Protein AF-A0A1D7Y0X2-F1 (afdb_monomer)

Radius of gyration: 13.05 Å; Cα contacts (8 Å, |Δi|>4): 88; chains: 1; bounding box: 31×30×33 Å

Solvent-accessible surface area (backbone atoms only — not comparable to full-atom values): 4547 Å² total; per-residue (Å²): 131,85,56,67,50,28,56,50,42,50,75,74,44,94,56,54,72,69,58,24,47,51,51,32,48,56,39,44,77,61,68,38,82,50,73,78,45,78,43,76,79,50,91,59,26,34,42,38,39,36,82,61,55,73,44,83,44,80,59,74,92,68,81,68,89,73,89,77,87,78,88,131

pLDDT: mean 88.68, std 12.49, range [44.91, 98.0]

Nearest PDB structures (foldseek):
  4tsz-assembly3_F  TM=4.302E-01  e=1.906E+00  Pseudomonas aeruginosa
  3kif-assembly1_C  TM=5.514E-01  e=4.740E+00  synthetic construct
  6ap4-assembly5_I  TM=5.013E-01  e=3.424E+00  Acinetobacter baumannii
  8f3d-assembly1_H  TM=3.828E-01  e=4.441E+00  Leishmania tarentolae

Sequence (72 aa):
MINSLFKLLLEATEIDDIQCRYVAFKLSENSVKTIISIERIETLKYTLKTNNGSYLVEATDLLLPISRVEKC

Foldseek 3Di:
DPQPQLVCCVVPAPADSVLSVVVSVVCVVLVFRDFPDWAAPDHQWIWTQTPRGIDIGHGDDDPPPDPDDDDD

Structure (mmCIF, N/CA/C/O backbone):
data_AF-A0A1D7Y0X2-F1
#
_entry.id   AF-A0A1D7Y0X2-F1
#
loop_
_atom_site.group_PDB
_atom_site.id
_atom_site.type_symbol
_atom_site.label_atom_id
_atom_site.label_alt_id
_atom_site.label_comp_id
_atom_site.label_asym_id
_atom_site.label_entity_id
_atom_site.label_seq_id
_atom_site.pdbx_PDB_ins_code
_atom_site.Cartn_x
_atom_site.Cartn_y
_atom_site.Cartn_z
_atom_site.occupancy
_atom_site.B_iso_or_equiv
_atom_site.auth_seq_id
_atom_sit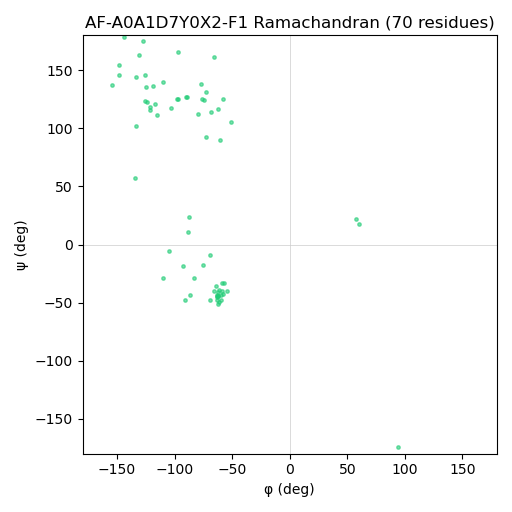e.auth_comp_id
_atom_site.auth_asym_id
_atom_site.auth_atom_id
_atom_site.pdbx_PDB_model_num
ATOM 1 N N . MET A 1 1 ? 11.548 -10.766 -10.539 1.00 44.91 1 MET A N 1
ATOM 2 C CA . MET A 1 1 ? 12.079 -10.117 -9.323 1.00 44.91 1 MET A CA 1
ATOM 3 C C . MET A 1 1 ? 10.878 -9.624 -8.534 1.00 44.91 1 MET A C 1
ATOM 5 O O . MET A 1 1 ? 10.195 -8.730 -9.011 1.00 44.91 1 MET A O 1
ATOM 9 N N . ILE A 1 2 ? 10.522 -10.283 -7.431 1.00 50.50 2 ILE A N 1
ATOM 10 C CA . ILE A 1 2 ? 9.431 -9.806 -6.568 1.00 50.50 2 ILE A CA 1
ATOM 11 C C . ILE A 1 2 ? 9.940 -8.511 -5.932 1.00 50.50 2 ILE A C 1
ATOM 13 O O . ILE A 1 2 ? 10.951 -8.537 -5.236 1.00 50.50 2 ILE A O 1
ATOM 17 N N . ASN A 1 3 ? 9.312 -7.379 -6.262 1.00 69.00 3 ASN A N 1
ATOM 18 C CA . ASN A 1 3 ? 9.699 -6.074 -5.735 1.00 69.00 3 ASN A CA 1
ATOM 19 C C . ASN A 1 3 ? 9.509 -6.113 -4.207 1.00 69.00 3 ASN A C 1
ATOM 21 O O . ASN A 1 3 ? 8.396 -6.340 -3.733 1.00 69.00 3 ASN A O 1
ATOM 25 N N . SER A 1 4 ? 10.593 -5.969 -3.441 1.00 87.12 4 SER A N 1
ATOM 26 C CA . SER A 1 4 ? 10.575 -6.066 -1.973 1.00 87.12 4 SER A CA 1
ATOM 27 C C . SER A 1 4 ? 9.594 -5.073 -1.348 1.00 87.12 4 SER A C 1
ATOM 29 O O . SER A 1 4 ? 8.942 -5.402 -0.361 1.00 87.12 4 SER A O 1
ATOM 31 N N . LEU A 1 5 ? 9.429 -3.904 -1.975 1.00 93.44 5 LEU A N 1
ATOM 32 C CA . LEU A 1 5 ? 8.466 -2.878 -1.575 1.00 93.44 5 LEU A CA 1
ATOM 33 C C . LEU A 1 5 ? 7.023 -3.374 -1.682 1.00 93.44 5 LEU A C 1
ATOM 35 O O . LEU A 1 5 ? 6.240 -3.184 -0.760 1.00 93.44 5 LEU A O 1
ATOM 39 N N . PHE A 1 6 ? 6.683 -4.046 -2.785 1.00 94.06 6 PHE A N 1
ATOM 40 C CA . PHE A 1 6 ? 5.340 -4.583 -3.008 1.00 94.06 6 PHE A CA 1
ATOM 41 C C . PHE A 1 6 ? 4.982 -5.640 -1.961 1.00 94.06 6 PHE A C 1
ATOM 43 O O . PHE A 1 6 ? 3.915 -5.564 -1.362 1.00 94.06 6 PHE A O 1
ATOM 50 N N . LYS A 1 7 ? 5.889 -6.593 -1.709 1.00 93.25 7 LYS A N 1
ATOM 51 C CA . LYS A 1 7 ? 5.651 -7.652 -0.721 1.00 93.25 7 LYS A CA 1
ATOM 52 C C . LYS A 1 7 ? 5.421 -7.069 0.677 1.00 93.25 7 LYS A C 1
ATOM 54 O O . LYS A 1 7 ? 4.494 -7.481 1.360 1.00 93.25 7 LYS A O 1
ATOM 59 N N . LEU A 1 8 ? 6.234 -6.085 1.064 1.00 94.19 8 LEU A N 1
ATOM 60 C CA . LEU A 1 8 ? 6.119 -5.428 2.363 1.00 94.19 8 LEU A CA 1
ATOM 61 C C . LEU A 1 8 ? 4.780 -4.691 2.504 1.00 94.19 8 LEU A C 1
ATOM 63 O O . LEU A 1 8 ? 4.118 -4.833 3.525 1.00 94.19 8 LEU A O 1
ATOM 67 N N . LEU A 1 9 ? 4.353 -3.951 1.475 1.00 95.06 9 LEU A N 1
ATOM 68 C CA . LEU A 1 9 ? 3.059 -3.261 1.477 1.00 95.06 9 LEU A CA 1
ATOM 69 C C . LEU A 1 9 ? 1.885 -4.242 1.585 1.00 95.06 9 LEU A C 1
ATOM 71 O O . LEU A 1 9 ? 0.986 -4.013 2.389 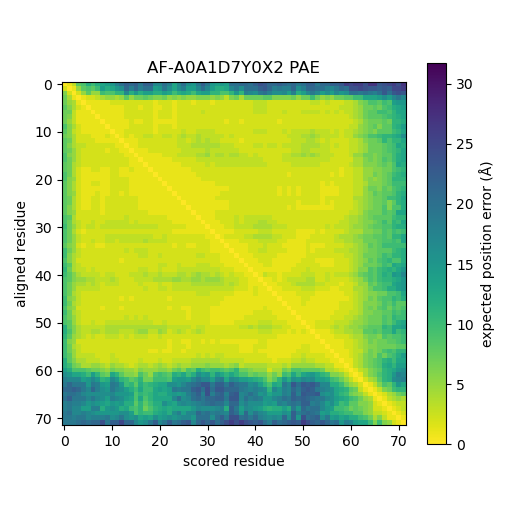1.00 95.06 9 LEU A O 1
ATOM 75 N N . LEU A 1 10 ? 1.928 -5.343 0.830 1.00 94.38 10 LEU A N 1
ATOM 76 C CA . LEU A 1 10 ? 0.870 -6.355 0.824 1.00 94.38 10 LEU A CA 1
ATOM 77 C C . LEU A 1 10 ? 0.723 -7.065 2.181 1.00 94.38 10 LEU A C 1
ATOM 79 O O . LEU A 1 10 ? -0.383 -7.412 2.573 1.00 94.38 10 LEU A O 1
ATOM 83 N N . GLU A 1 11 ? 1.826 -7.295 2.897 1.00 93.75 11 GLU A N 1
ATOM 84 C CA . GLU A 1 11 ? 1.810 -7.977 4.201 1.00 93.75 11 GLU A CA 1
ATOM 85 C C . GLU A 1 11 ? 1.467 -7.037 5.369 1.00 93.75 11 GLU A C 1
ATOM 87 O O . GLU A 1 11 ? 0.933 -7.486 6.381 1.00 93.75 11 GLU A O 1
ATOM 92 N N . ALA A 1 12 ? 1.786 -5.745 5.253 1.00 93.88 12 ALA A N 1
ATOM 93 C CA . ALA A 1 12 ? 1.701 -4.788 6.360 1.00 93.88 12 ALA A CA 1
ATOM 94 C C . ALA A 1 12 ? 0.506 -3.822 6.283 1.00 93.88 12 ALA A C 1
ATOM 96 O O . ALA A 1 12 ? 0.315 -3.020 7.200 1.00 93.88 12 ALA A O 1
ATOM 97 N N . THR A 1 13 ? -0.278 -3.845 5.202 1.00 93.12 13 THR A N 1
ATOM 98 C CA . THR A 1 13 ? -1.406 -2.924 4.996 1.00 93.12 13 THR A CA 1
ATOM 99 C C . THR A 1 13 ? -2.679 -3.662 4.592 1.00 93.12 13 THR A C 1
ATOM 101 O O . THR A 1 13 ? -2.639 -4.811 4.170 1.00 93.12 13 THR A O 1
ATOM 104 N N . GLU A 1 14 ? -3.823 -2.987 4.714 1.00 91.94 14 GLU A N 1
ATOM 105 C CA . GLU A 1 14 ? -5.129 -3.489 4.253 1.00 91.94 14 GLU A CA 1
ATOM 106 C C . GLU A 1 14 ? -5.397 -3.112 2.781 1.00 91.94 14 GLU A C 1
ATOM 108 O O . GLU A 1 14 ? -6.518 -3.233 2.297 1.00 91.94 14 GLU A O 1
ATOM 113 N N . ILE A 1 15 ? -4.379 -2.611 2.072 1.00 91.62 15 ILE A N 1
ATOM 114 C CA . ILE A 1 15 ? -4.473 -2.163 0.681 1.00 91.62 15 ILE A CA 1
ATOM 115 C C . ILE A 1 15 ? -4.488 -3.384 -0.246 1.00 91.62 15 ILE A C 1
ATOM 117 O O . ILE A 1 15 ? -3.705 -4.319 -0.073 1.00 91.62 15 ILE A O 1
ATOM 121 N N . ASP A 1 16 ? -5.336 -3.363 -1.274 1.00 89.81 16 ASP A N 1
ATOM 122 C CA . ASP A 1 16 ? -5.420 -4.454 -2.244 1.00 89.81 16 ASP A CA 1
ATOM 123 C C . ASP A 1 16 ? -4.138 -4.614 -3.093 1.00 89.81 16 ASP A C 1
ATOM 125 O O . ASP A 1 16 ? -3.305 -3.709 -3.206 1.00 89.81 16 ASP A O 1
ATOM 129 N N . ASP A 1 17 ? -3.976 -5.785 -3.719 1.00 89.88 17 ASP A N 1
ATOM 130 C CA . ASP A 1 17 ? -2.794 -6.133 -4.525 1.00 89.88 17 ASP A CA 1
ATOM 131 C C . ASP A 1 17 ? -2.500 -5.108 -5.636 1.00 89.88 17 ASP A C 1
ATOM 133 O O . ASP A 1 17 ? -1.336 -4.753 -5.846 1.00 89.88 17 ASP A O 1
ATOM 137 N N . ILE A 1 18 ? -3.526 -4.590 -6.320 1.00 88.88 18 ILE A N 1
ATOM 138 C CA . ILE A 1 18 ? -3.356 -3.672 -7.453 1.00 88.88 18 ILE A CA 1
ATOM 139 C C . ILE A 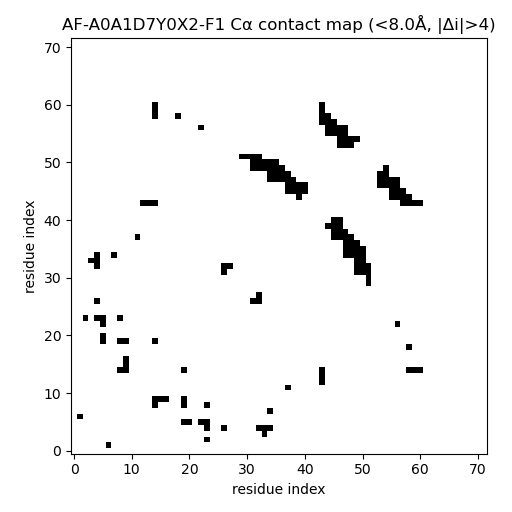1 18 ? -2.823 -2.334 -6.949 1.00 88.88 18 ILE A C 1
ATOM 141 O O . ILE A 1 18 ? -1.840 -1.807 -7.484 1.00 88.88 18 ILE A O 1
ATOM 145 N N . GLN A 1 19 ? -3.430 -1.799 -5.892 1.00 91.50 19 GLN A N 1
ATOM 146 C CA . GLN A 1 19 ? -2.965 -0.560 -5.280 1.00 91.50 19 GLN A CA 1
ATOM 147 C C . GLN A 1 19 ? -1.574 -0.723 -4.652 1.00 91.50 19 GLN A C 1
ATOM 149 O O . GLN A 1 19 ? -0.719 0.142 -4.851 1.00 91.50 19 GLN A O 1
ATOM 154 N N . CYS A 1 20 ? -1.279 -1.852 -4.000 1.00 93.81 20 CYS A N 1
ATOM 155 C CA . CYS A 1 20 ? 0.063 -2.152 -3.492 1.00 93.81 20 CYS A CA 1
ATOM 156 C C . CYS A 1 20 ? 1.118 -2.140 -4.608 1.00 93.81 20 CYS A C 1
ATOM 158 O O . CYS A 1 20 ? 2.204 -1.577 -4.432 1.00 93.81 20 CYS A O 1
ATOM 160 N N . ARG A 1 21 ? 0.816 -2.722 -5.779 1.00 94.00 21 ARG A N 1
ATOM 161 C CA . ARG A 1 21 ? 1.718 -2.685 -6.946 1.00 94.00 21 ARG A CA 1
ATOM 162 C C . ARG A 1 21 ? 1.945 -1.264 -7.435 1.00 94.00 21 ARG A C 1
ATOM 164 O O . ARG A 1 21 ? 3.089 -0.906 -7.718 1.00 94.00 21 ARG A O 1
ATOM 171 N N . TYR A 1 22 ? 0.884 -0.464 -7.520 1.00 93.56 22 TYR A N 1
ATOM 172 C CA . TYR A 1 22 ? 0.985 0.932 -7.931 1.00 93.56 22 TYR A CA 1
ATOM 173 C C . TYR A 1 22 ? 1.866 1.737 -6.967 1.00 93.56 22 TYR A C 1
ATOM 175 O O . TYR A 1 22 ? 2.813 2.390 -7.402 1.00 93.56 22 TYR A O 1
ATOM 183 N N . VAL A 1 23 ? 1.629 1.631 -5.657 1.00 95.19 23 VAL A N 1
ATOM 184 C CA . VAL A 1 23 ? 2.435 2.322 -4.639 1.00 95.19 23 VAL A CA 1
ATOM 185 C C . VAL A 1 23 ? 3.901 1.888 -4.719 1.00 95.19 23 VAL A C 1
ATOM 187 O O . VAL A 1 23 ? 4.788 2.738 -4.791 1.00 95.19 23 VAL A O 1
ATOM 190 N N . ALA A 1 24 ? 4.179 0.582 -4.789 1.00 95.69 24 ALA A N 1
ATOM 191 C CA . ALA A 1 24 ? 5.544 0.073 -4.925 1.00 95.69 24 ALA A CA 1
ATOM 192 C C . ALA A 1 24 ? 6.247 0.603 -6.186 1.00 95.69 24 ALA A C 1
ATOM 194 O O . ALA A 1 24 ? 7.432 0.945 -6.137 1.00 95.69 24 ALA A O 1
ATOM 195 N N . PHE A 1 25 ? 5.522 0.699 -7.304 1.00 94.88 25 PHE A N 1
ATOM 196 C CA . PHE A 1 25 ? 6.022 1.292 -8.540 1.00 94.88 25 PHE A CA 1
ATOM 197 C C . PHE A 1 25 ? 6.379 2.773 -8.349 1.00 94.88 25 PHE A C 1
ATOM 199 O O . PHE A 1 25 ? 7.519 3.147 -8.618 1.00 94.88 25 PHE A O 1
ATOM 206 N N . LYS A 1 26 ? 5.475 3.597 -7.795 1.00 96.06 26 LYS A N 1
ATOM 207 C CA . LYS A 1 26 ? 5.745 5.028 -7.547 1.00 96.06 26 LYS A CA 1
ATOM 208 C C . LYS A 1 26 ? 6.911 5.248 -6.580 1.00 96.06 26 LYS A C 1
ATOM 210 O O . LYS A 1 26 ? 7.720 6.146 -6.800 1.00 96.06 26 LYS A O 1
ATOM 215 N N . LEU A 1 27 ? 7.040 4.427 -5.538 1.00 95.81 27 LEU A N 1
ATOM 216 C CA . LEU A 1 27 ? 8.192 4.473 -4.631 1.00 95.81 27 LEU A CA 1
ATOM 217 C C . LEU A 1 27 ? 9.496 4.139 -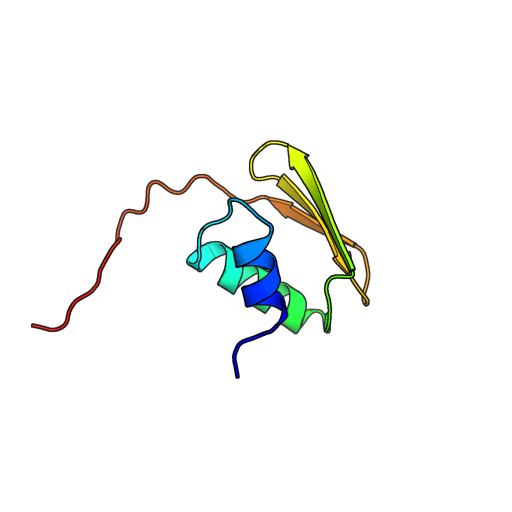5.372 1.00 95.81 27 LEU A C 1
ATOM 219 O O . LEU A 1 27 ? 10.493 4.843 -5.216 1.00 95.81 27 LEU A O 1
ATOM 223 N N . SER A 1 28 ? 9.473 3.115 -6.228 1.00 94.56 28 SER A N 1
ATOM 224 C CA . SER A 1 28 ? 10.635 2.727 -7.039 1.00 94.56 28 SER A CA 1
ATOM 225 C C . SER A 1 28 ? 11.056 3.841 -8.009 1.00 94.56 28 SER A C 1
ATOM 227 O O . SER A 1 28 ? 12.249 4.114 -8.128 1.00 94.56 28 SER A O 1
ATOM 229 N N . GLU A 1 29 ? 10.102 4.533 -8.653 1.00 95.62 29 GLU A N 1
ATOM 230 C CA . GLU A 1 29 ? 10.388 5.709 -9.499 1.00 95.62 29 GLU A CA 1
ATOM 231 C C . GLU A 1 29 ? 11.091 6.827 -8.714 1.00 95.62 29 GLU A C 1
ATOM 233 O O . GLU A 1 29 ? 11.967 7.509 -9.241 1.00 95.62 29 GLU A O 1
ATOM 238 N N . ASN A 1 30 ? 10.771 6.970 -7.426 1.00 95.12 30 ASN A N 1
ATOM 239 C CA . ASN A 1 30 ? 11.406 7.929 -6.523 1.00 95.12 30 ASN A CA 1
ATOM 240 C C . ASN A 1 30 ? 12.669 7.368 -5.848 1.00 95.12 30 ASN A C 1
ATOM 242 O O . ASN A 1 30 ? 13.074 7.840 -4.788 1.00 95.12 30 ASN A O 1
ATOM 246 N N . SER A 1 31 ? 13.320 6.360 -6.439 1.00 94.50 31 SER A N 1
ATOM 247 C CA . SER A 1 31 ? 14.570 5.767 -5.934 1.00 94.50 31 SER A CA 1
ATOM 248 C C . SER A 1 31 ? 14.490 5.216 -4.500 1.00 94.50 31 SER A C 1
ATOM 250 O O . SER A 1 31 ? 15.515 5.043 -3.830 1.00 94.50 31 SER A O 1
ATOM 252 N N . VAL A 1 32 ? 13.285 4.908 -4.013 1.00 95.62 32 VAL A N 1
ATOM 253 C CA . VAL A 1 32 ? 13.102 4.194 -2.749 1.00 95.62 32 VAL A CA 1
ATOM 254 C C . VAL A 1 32 ? 13.512 2.741 -2.955 1.00 95.62 32 VAL A C 1
ATOM 256 O O . VAL A 1 32 ? 13.100 2.090 -3.911 1.00 95.62 32 VAL A O 1
ATOM 259 N N . LYS A 1 33 ? 14.336 2.222 -2.044 1.00 93.00 33 LYS A N 1
ATOM 260 C CA . LYS A 1 33 ? 14.820 0.832 -2.064 1.00 93.00 33 LYS A CA 1
ATOM 261 C C . LYS A 1 33 ? 14.229 0.003 -0.933 1.00 93.00 33 LYS A C 1
ATOM 263 O O . LYS A 1 33 ? 14.104 -1.211 -1.062 1.00 93.00 33 LYS A O 1
ATOM 268 N N . THR A 1 34 ? 13.896 0.648 0.182 1.00 94.25 34 THR A N 1
ATOM 269 C CA . THR A 1 34 ? 13.353 -0.013 1.364 1.00 94.25 34 THR A CA 1
ATOM 270 C C . THR A 1 34 ? 12.397 0.899 2.126 1.00 94.25 34 THR A C 1
ATOM 272 O O . THR A 1 34 ? 12.593 2.116 2.198 1.00 94.25 34 THR A O 1
ATOM 275 N N . ILE A 1 35 ? 11.371 0.288 2.713 1.00 95.88 35 ILE A N 1
ATOM 276 C CA . ILE A 1 35 ? 10.463 0.921 3.667 1.00 95.88 35 ILE A CA 1
ATOM 277 C C . ILE A 1 35 ? 10.958 0.536 5.061 1.00 95.88 35 ILE A C 1
ATOM 279 O O . ILE A 1 35 ? 11.142 -0.641 5.355 1.00 95.88 35 ILE A O 1
ATOM 283 N N . ILE A 1 36 ? 11.212 1.540 5.894 1.00 96.25 36 ILE A N 1
ATOM 284 C CA . ILE A 1 36 ? 11.725 1.380 7.258 1.00 96.25 36 ILE A CA 1
ATOM 285 C C . ILE A 1 36 ? 10.559 1.170 8.224 1.00 96.25 36 ILE A C 1
ATOM 287 O O . ILE A 1 36 ? 10.624 0.299 9.087 1.00 96.25 36 ILE A O 1
ATOM 291 N N . SER A 1 37 ? 9.488 1.954 8.075 1.00 96.62 37 SER A N 1
ATOM 292 C CA . SER A 1 37 ? 8.265 1.785 8.857 1.00 96.62 37 SER A CA 1
ATOM 293 C C . SER A 1 37 ? 7.024 2.196 8.074 1.00 96.62 37 SER A C 1
ATOM 295 O O . SER A 1 37 ? 7.079 3.017 7.153 1.00 96.62 37 SER A O 1
ATOM 297 N N . ILE A 1 38 ? 5.901 1.606 8.474 1.00 97.25 38 ILE A N 1
ATOM 298 C CA . ILE A 1 38 ? 4.562 1.913 7.984 1.00 97.25 38 ILE A CA 1
ATOM 299 C C . ILE A 1 38 ? 3.717 2.270 9.197 1.00 97.25 38 ILE A C 1
ATOM 301 O O . ILE A 1 38 ? 3.599 1.481 10.131 1.00 97.25 38 ILE A O 1
ATOM 305 N N . GLU A 1 39 ? 3.143 3.464 9.182 1.00 97.25 39 GLU A N 1
ATOM 306 C CA . GLU A 1 39 ? 2.308 3.983 10.260 1.00 97.25 39 GLU A CA 1
ATOM 307 C C . GLU A 1 39 ? 0.928 4.302 9.680 1.00 97.25 39 GLU A C 1
ATOM 309 O O . GLU A 1 39 ? 0.799 5.155 8.801 1.00 97.25 39 GLU A O 1
ATOM 314 N N . ARG A 1 40 ? -0.114 3.602 10.139 1.00 96.75 40 ARG A N 1
ATOM 315 C CA . ARG A 1 40 ? -1.502 3.907 9.764 1.00 96.75 40 ARG A CA 1
ATOM 316 C C . ARG A 1 40 ? -1.945 5.169 10.502 1.00 96.75 40 ARG A C 1
ATOM 318 O O . ARG A 1 40 ? -1.883 5.203 11.727 1.00 96.75 40 ARG A O 1
ATOM 325 N N . ILE A 1 41 ? -2.397 6.177 9.760 1.00 96.81 41 ILE A N 1
ATOM 326 C CA . ILE A 1 41 ? -2.993 7.393 10.333 1.00 96.81 41 ILE A CA 1
ATOM 327 C C . ILE A 1 41 ? -4.504 7.193 10.464 1.00 96.81 41 ILE A C 1
ATOM 329 O O . ILE A 1 41 ? -5.079 7.440 11.517 1.00 96.81 41 ILE A O 1
ATOM 333 N N . GLU A 1 42 ? -5.136 6.699 9.397 1.00 95.00 42 GLU A N 1
ATOM 334 C CA . GLU A 1 42 ? -6.575 6.437 9.312 1.00 95.00 42 GLU A CA 1
ATOM 335 C C . GLU A 1 42 ? -6.817 5.170 8.483 1.00 95.00 42 GLU A C 1
ATOM 337 O O . GLU A 1 42 ? -5.886 4.530 7.985 1.00 95.00 42 GLU A O 1
ATOM 342 N N . THR A 1 43 ? -8.074 4.760 8.332 1.00 93.50 43 THR A N 1
ATOM 343 C CA . THR A 1 43 ? -8.411 3.651 7.436 1.00 93.50 43 THR A CA 1
ATOM 344 C C . THR A 1 43 ? -7.962 3.946 6.013 1.00 93.50 43 THR A C 1
ATOM 346 O O . THR A 1 43 ? -8.297 4.987 5.462 1.00 93.50 43 THR A O 1
ATOM 349 N N . LEU A 1 44 ? -7.163 3.028 5.453 1.00 93.50 44 LEU A N 1
ATOM 350 C CA . LEU A 1 44 ? -6.551 3.137 4.126 1.00 93.50 44 LEU A CA 1
ATOM 351 C C . LEU A 1 44 ? -5.621 4.350 3.926 1.00 93.50 44 LEU A C 1
ATOM 353 O O . LEU A 1 44 ? -5.262 4.677 2.797 1.00 93.50 44 LEU A O 1
ATOM 357 N N . LYS A 1 45 ? -5.161 4.989 5.009 1.00 96.38 45 LYS A N 1
ATOM 358 C CA . LYS A 1 45 ? -4.227 6.119 4.958 1.00 96.38 45 LYS A CA 1
ATOM 359 C C . LYS A 1 45 ? -2.996 5.858 5.814 1.00 96.38 45 LYS A C 1
ATOM 361 O O . LYS A 1 45 ? -3.096 5.632 7.023 1.00 96.38 45 LYS A O 1
ATOM 366 N N . TYR A 1 46 ? -1.825 5.929 5.191 1.00 97.62 46 TYR A N 1
ATOM 367 C CA . TYR A 1 46 ? -0.558 5.514 5.787 1.00 97.62 46 TYR A CA 1
ATOM 368 C C . TYR A 1 46 ? 0.543 6.545 5.563 1.00 97.62 46 TYR A C 1
ATOM 370 O O . TYR A 1 46 ? 0.654 7.137 4.492 1.00 97.62 46 TYR A O 1
ATOM 378 N N . THR A 1 47 ? 1.416 6.694 6.553 1.00 98.00 47 THR A N 1
ATOM 379 C CA . THR A 1 47 ? 2.739 7.292 6.372 1.00 98.00 47 THR A CA 1
ATOM 380 C C . THR A 1 47 ? 3.766 6.184 6.206 1.00 98.00 47 THR A C 1
ATOM 382 O O . THR A 1 47 ? 3.892 5.308 7.061 1.00 98.00 47 THR A O 1
ATOM 385 N N . LEU A 1 48 ? 4.531 6.239 5.119 1.00 97.62 48 LEU A N 1
ATOM 386 C CA . LEU A 1 48 ? 5.666 5.358 4.877 1.00 97.62 48 LEU A CA 1
ATOM 387 C C . LEU A 1 48 ? 6.953 6.130 5.151 1.00 97.62 48 LEU A C 1
ATOM 389 O O . LEU A 1 48 ? 7.250 7.098 4.448 1.00 97.62 48 LEU A O 1
ATOM 393 N N . LYS A 1 49 ? 7.745 5.694 6.132 1.00 97.62 49 LYS A N 1
ATOM 394 C CA . LYS A 1 49 ? 9.123 6.173 6.293 1.00 97.62 49 LYS A CA 1
ATOM 395 C C . LYS A 1 49 ? 10.039 5.262 5.500 1.00 97.62 49 LYS A C 1
ATOM 397 O O . LYS A 1 49 ? 10.016 4.044 5.670 1.00 97.62 49 LYS A O 1
ATOM 402 N N . THR A 1 50 ? 10.851 5.840 4.630 1.00 96.75 50 THR A N 1
ATOM 403 C CA . THR A 1 50 ? 11.707 5.086 3.709 1.00 96.75 50 THR A CA 1
ATOM 404 C C . THR A 1 50 ? 13.154 5.547 3.809 1.00 96.75 50 THR A C 1
ATOM 406 O O . THR A 1 50 ? 13.471 6.528 4.481 1.00 96.75 50 THR A O 1
ATOM 409 N N . ASN A 1 51 ? 14.048 4.867 3.093 1.00 95.31 51 ASN A N 1
ATOM 410 C CA . ASN A 1 51 ? 15.429 5.324 2.941 1.00 95.31 51 ASN A CA 1
ATOM 411 C C . ASN A 1 51 ? 15.575 6.597 2.083 1.00 95.31 51 ASN A C 1
ATOM 413 O O . ASN A 1 51 ? 16.683 7.116 1.987 1.00 95.31 51 ASN A O 1
ATOM 417 N N . ASN A 1 52 ? 14.508 7.056 1.421 1.00 95.56 52 ASN A N 1
ATOM 418 C CA . ASN A 1 52 ? 14.512 8.255 0.586 1.00 95.56 52 ASN A CA 1
ATOM 419 C C . ASN A 1 52 ? 13.285 9.136 0.871 1.00 95.56 52 ASN A C 1
ATOM 421 O O . ASN A 1 52 ? 12.473 9.411 -0.013 1.00 95.56 52 ASN A O 1
ATOM 425 N N . GLY A 1 53 ? 13.137 9.535 2.136 1.00 95.94 53 GLY A N 1
ATOM 426 C CA . GLY A 1 53 ? 12.081 10.433 2.598 1.00 95.94 53 GLY A CA 1
ATOM 427 C C . GLY A 1 53 ? 10.836 9.725 3.133 1.00 95.94 53 GLY A C 1
ATOM 428 O O . GLY A 1 53 ? 10.793 8.498 3.278 1.00 95.94 53 GLY A O 1
ATOM 429 N N . SER A 1 54 ? 9.828 10.535 3.445 1.00 97.31 54 SER A N 1
ATOM 430 C CA . SER A 1 54 ? 8.532 10.087 3.952 1.00 97.31 54 SER A CA 1
ATOM 431 C C . SER A 1 54 ? 7.452 10.310 2.901 1.00 97.31 54 SER A C 1
ATOM 433 O O . SER A 1 54 ? 7.435 11.352 2.248 1.00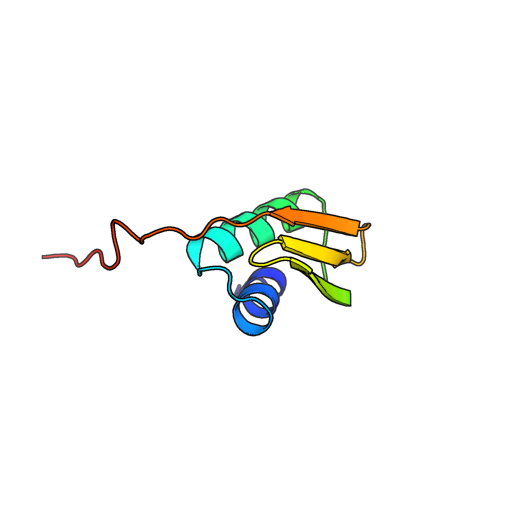 97.31 54 SER A O 1
ATOM 435 N N . TYR A 1 55 ? 6.540 9.352 2.767 1.00 97.81 55 TYR A N 1
ATOM 436 C CA . TYR A 1 55 ? 5.465 9.384 1.778 1.00 97.81 55 TYR A CA 1
ATOM 437 C C . TYR A 1 55 ? 4.121 9.226 2.474 1.00 97.81 55 TYR A C 1
ATOM 439 O O . TYR A 1 55 ? 3.965 8.356 3.331 1.00 97.81 55 TYR A O 1
ATOM 447 N N . LEU A 1 56 ? 3.152 10.047 2.078 1.00 97.75 56 LEU A N 1
ATOM 448 C CA . LEU A 1 56 ? 1.753 9.845 2.426 1.00 97.75 56 LEU A CA 1
ATOM 449 C C . LEU A 1 56 ? 1.113 8.971 1.348 1.00 97.75 56 LEU A C 1
ATOM 451 O O . LEU A 1 56 ? 1.210 9.279 0.160 1.00 97.75 56 LEU A O 1
ATOM 455 N N . VAL A 1 57 ? 0.478 7.883 1.765 1.00 96.31 57 VAL A N 1
ATOM 456 C CA . VAL A 1 57 ? -0.258 6.976 0.888 1.00 96.31 57 VAL A CA 1
ATOM 457 C C . VAL A 1 57 ? -1.714 6.992 1.304 1.00 96.31 57 VAL A C 1
ATOM 459 O O . VAL A 1 57 ? -2.045 6.667 2.442 1.00 96.31 57 VAL A O 1
ATOM 462 N N . GLU A 1 58 ? -2.568 7.364 0.362 1.00 95.38 58 GLU A N 1
ATOM 463 C CA . GLU A 1 58 ? -4.018 7.320 0.496 1.00 95.38 58 GLU A CA 1
ATOM 464 C C . GLU A 1 58 ? -4.540 6.300 -0.512 1.00 95.38 58 GLU A C 1
ATOM 466 O O . GLU A 1 58 ? -4.410 6.476 -1.724 1.00 95.38 58 GLU A O 1
ATOM 471 N N . ALA A 1 59 ? -5.051 5.196 0.016 1.00 92.44 59 ALA A N 1
ATOM 472 C CA . ALA A 1 59 ? -5.696 4.128 -0.723 1.00 92.44 59 ALA A CA 1
ATOM 473 C C . ALA A 1 59 ? -7.215 4.317 -0.687 1.00 92.44 59 ALA A C 1
ATOM 475 O O . ALA A 1 59 ? -7.753 5.089 0.109 1.00 92.44 59 ALA A O 1
ATOM 476 N N . THR A 1 60 ? -7.918 3.601 -1.557 1.00 88.81 60 THR A N 1
ATOM 477 C CA . THR A 1 60 ? -9.383 3.606 -1.560 1.00 88.81 60 THR A CA 1
ATOM 478 C C . THR A 1 60 ? -9.915 2.191 -1.460 1.00 88.81 60 THR A C 1
ATOM 480 O O . THR A 1 60 ? -9.300 1.263 -1.987 1.00 88.81 60 THR A O 1
ATOM 483 N N . ASP A 1 61 ? -11.045 2.031 -0.776 1.00 83.19 61 ASP A N 1
ATOM 484 C CA . ASP A 1 61 ? -11.735 0.751 -0.696 1.00 83.19 61 ASP A CA 1
ATOM 485 C C . ASP A 1 61 ? -12.389 0.490 -2.056 1.00 83.19 61 ASP A C 1
ATOM 487 O O . ASP A 1 61 ? -13.467 1.001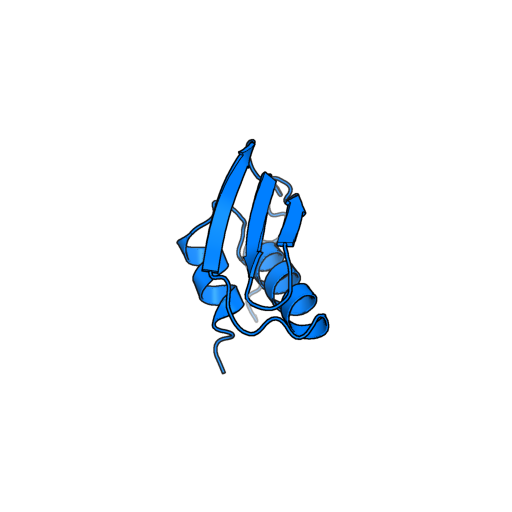 -2.373 1.00 83.19 61 ASP A O 1
ATOM 491 N N . LEU A 1 62 ? -11.665 -0.213 -2.927 1.00 72.38 62 LEU A N 1
ATOM 492 C CA . LEU A 1 62 ? -12.184 -0.597 -4.227 1.00 72.38 62 LEU A CA 1
ATOM 493 C C . LEU A 1 62 ? -13.078 -1.820 -4.041 1.00 72.38 62 LEU A C 1
ATOM 495 O O . LEU A 1 62 ? -12.592 -2.926 -3.813 1.00 72.38 62 LEU A O 1
ATOM 499 N N . LEU A 1 63 ? -14.382 -1.645 -4.265 1.00 68.12 63 LEU A N 1
ATOM 500 C CA . LEU A 1 63 ? -15.266 -2.753 -4.624 1.00 68.12 63 LEU A CA 1
ATOM 501 C C . LEU A 1 63 ? -14.745 -3.346 -5.940 1.00 68.12 63 LEU A C 1
ATOM 503 O O . LEU A 1 63 ? -15.104 -2.850 -7.003 1.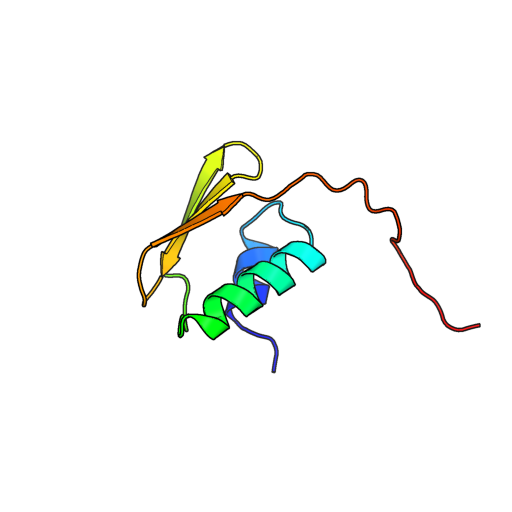00 68.12 63 LEU A O 1
ATOM 507 N N . LEU A 1 64 ? -13.838 -4.329 -5.869 1.00 64.94 64 LEU A N 1
ATOM 508 C CA . LEU A 1 64 ? -13.104 -4.877 -7.015 1.00 64.94 64 LEU A CA 1
ATOM 509 C C . LEU A 1 64 ? -14.080 -5.265 -8.144 1.00 64.94 64 LEU A C 1
ATOM 511 O O . LEU A 1 64 ? -14.740 -6.301 -8.040 1.00 64.94 64 LEU A O 1
ATOM 515 N N . PRO A 1 65 ? -14.178 -4.490 -9.245 1.00 61.81 65 PRO A N 1
ATOM 516 C CA . PRO A 1 65 ? -15.142 -4.792 -10.301 1.00 61.81 65 PRO A CA 1
ATOM 517 C C . PRO A 1 65 ? -14.691 -5.982 -11.162 1.00 61.81 65 PRO A C 1
ATOM 519 O O . PRO A 1 65 ? -15.504 -6.586 -11.857 1.00 61.81 65 PRO A O 1
ATOM 522 N N . ILE A 1 66 ? -13.401 -6.338 -11.115 1.00 67.31 66 ILE A N 1
ATOM 523 C CA . ILE A 1 66 ? -12.810 -7.473 -11.830 1.00 67.31 66 ILE A CA 1
ATOM 524 C C . ILE A 1 66 ? -11.921 -8.237 -10.846 1.00 67.31 66 ILE A C 1
ATOM 526 O O . ILE A 1 66 ? -10.808 -7.817 -10.545 1.00 67.31 66 ILE A O 1
ATOM 530 N N . SER A 1 67 ? -12.420 -9.360 -10.334 1.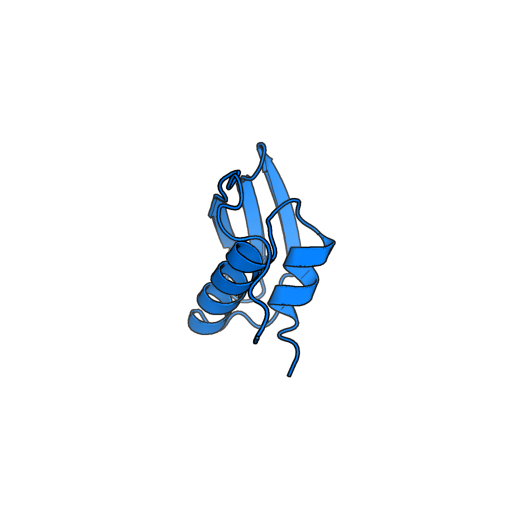00 65.94 67 SER A N 1
ATOM 531 C CA . SER A 1 67 ? -11.704 -10.218 -9.378 1.00 65.94 67 SER A CA 1
ATOM 532 C C . SER A 1 67 ? -10.916 -11.350 -10.045 1.00 65.94 67 SER A C 1
ATOM 534 O O . SER A 1 67 ? -10.020 -11.928 -9.431 1.00 65.94 67 SER A O 1
ATOM 536 N N . ARG A 1 68 ? -11.236 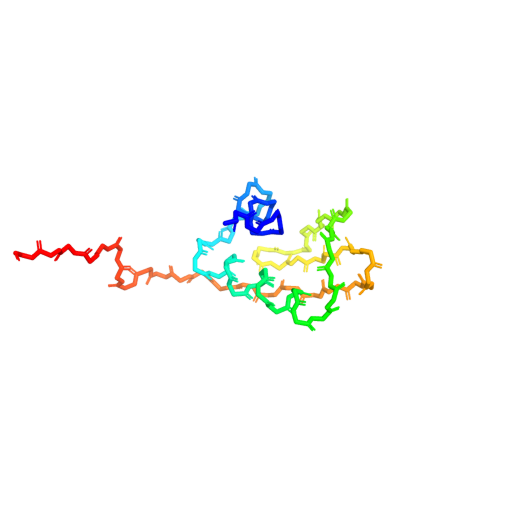-11.687 -11.301 1.00 66.75 68 ARG A N 1
ATOM 537 C CA . ARG A 1 68 ? -10.586 -12.764 -12.056 1.00 66.75 68 ARG A CA 1
ATOM 538 C C . ARG A 1 68 ? -10.683 -12.502 -13.554 1.00 66.75 68 ARG A C 1
ATOM 540 O O . ARG A 1 68 ? -11.746 -12.149 -14.054 1.00 66.75 68 ARG A O 1
ATOM 547 N N . VAL A 1 69 ? -9.586 -12.736 -14.268 1.00 71.12 69 VAL A N 1
ATOM 548 C CA . VAL A 1 69 ? -9.569 -12.869 -15.729 1.00 71.12 69 VAL A CA 1
ATOM 549 C C . VAL A 1 69 ? -8.996 -14.242 -16.028 1.00 71.12 69 VAL A C 1
ATOM 551 O O . VAL A 1 69 ? -7.867 -14.544 -15.648 1.00 71.12 69 VAL A O 1
ATOM 554 N N . GLU A 1 70 ? -9.795 -15.086 -16.664 1.00 79.00 70 GLU A N 1
ATOM 555 C CA . GLU A 1 70 ? -9.419 -16.451 -17.014 1.00 79.00 70 GLU A CA 1
ATOM 556 C C . GLU A 1 70 ? -9.460 -16.589 -18.535 1.00 79.00 70 GLU A C 1
ATOM 558 O O . GLU A 1 70 ? -10.364 -16.069 -19.193 1.00 79.00 70 GLU A O 1
ATOM 563 N N . LYS A 1 71 ? -8.451 -17.245 -19.106 1.00 66.44 71 LYS A N 1
ATOM 564 C CA . LYS A 1 71 ? -8.417 -17.531 -20.539 1.00 66.44 71 LYS A CA 1
ATOM 565 C C . LYS A 1 71 ? -9.380 -18.689 -20.815 1.00 66.44 71 LYS A C 1
ATOM 567 O O . LYS A 1 71 ? -9.244 -19.729 -20.177 1.00 66.44 71 LYS A O 1
ATOM 572 N N . CYS A 1 72 ? -10.323 -18.491 -21.736 1.00 60.84 72 CYS A N 1
ATOM 573 C CA . CYS A 1 72 ? -11.142 -19.575 -22.286 1.00 60.84 72 CYS A CA 1
ATOM 574 C C . CYS A 1 72 ? -10.314 -20.451 -23.234 1.00 60.84 72 CYS A C 1
ATOM 576 O O . CYS A 1 72 ? -9.487 -19.882 -23.990 1.00 60.84 72 CYS A O 1
#

Secondary structure (DSSP, 8-state):
---HHHHHHHHHSS--HHHHHHHHHHHHHTT---EEEEEEEETTEEEEEETTEEEEEE------S-S-----

Mean predicted aligned error: 5.52 Å